Protein AF-A0AA96LQ61-F1 (afdb_monomer_lite)

Organism: NCBI:txid2918901

Secondary structure (DSSP, 8-state):
-EE-TTT--EE-TT-SB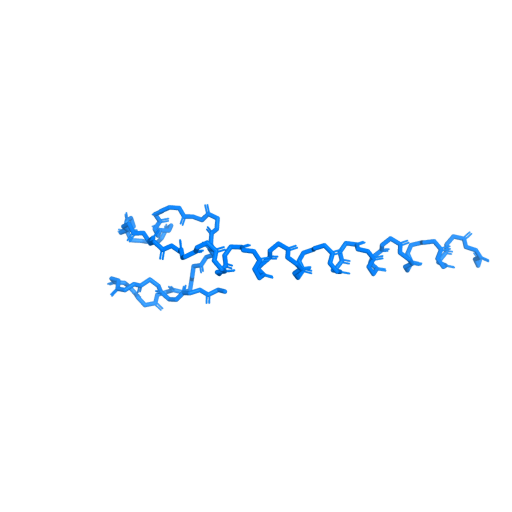-TTT--B----HHHHHHHHHHHHHHHHHHHHHHHHHTT-

Foldseek 3Di:
DDADPPPRDDDDQVDQADPVPRHGDDDDPVSVVVVVVVVVVVVVVVVVVVVVVVVD

Radius of gyration: 16.11 Å; chains: 1; bounding box: 34×15×41 Å

Sequence (56 aa):
MKNCPSCSKRTEPHFQNCPYCGAKITFTVAEKFDQMAELVEQALKQELESRRRMKH

Structure (mmCIF, N/CA/C/O backbone):
data_AF-A0AA96LQ61-F1
#
_entry.id   AF-A0AA96LQ61-F1
#
loop_
_atom_site.group_PDB
_atom_site.id
_atom_site.type_symbol
_atom_site.label_atom_id
_atom_site.label_alt_id
_atom_site.label_comp_id
_atom_site.label_asym_id
_atom_site.label_entity_id
_atom_site.label_seq_id
_atom_site.pdbx_PDB_ins_code
_atom_site.Cartn_x
_atom_site.Cartn_y
_atom_site.Cartn_z
_atom_site.occupancy
_atom_site.B_iso_or_equiv
_atom_site.auth_seq_id
_atom_site.auth_comp_id
_atom_site.auth_asym_id
_atom_site.auth_atom_id
_atom_site.pdbx_PDB_model_num
ATOM 1 N N . MET A 1 1 ? 0.662 3.901 0.105 1.00 70.50 1 MET A N 1
ATOM 2 C CA . MET A 1 1 ? 1.018 4.160 1.529 1.00 70.50 1 MET A CA 1
ATOM 3 C C . MET A 1 1 ? -0.237 4.472 2.347 1.00 70.50 1 MET A C 1
ATOM 5 O O . MET A 1 1 ? -1.108 5.160 1.834 1.00 70.50 1 MET A O 1
ATOM 9 N N . LYS A 1 2 ? -0.353 3.956 3.584 1.00 80.75 2 LYS A N 1
ATOM 10 C CA . LYS A 1 2 ? -1.576 4.026 4.422 1.00 80.75 2 LYS A CA 1
ATOM 11 C C . LYS A 1 2 ? -1.255 4.478 5.846 1.00 80.75 2 LYS A C 1
ATOM 13 O O . LYS A 1 2 ? -0.202 4.129 6.381 1.00 80.75 2 LYS A O 1
ATOM 18 N N . ASN A 1 3 ? -2.151 5.232 6.479 1.00 87.88 3 ASN A N 1
ATOM 19 C CA . ASN A 1 3 ? -2.023 5.592 7.891 1.00 87.88 3 ASN A CA 1
ATOM 20 C C . ASN A 1 3 ? -2.471 4.436 8.792 1.00 87.88 3 ASN A C 1
ATOM 22 O O . ASN A 1 3 ? -3.524 3.836 8.575 1.00 87.88 3 ASN A O 1
ATOM 26 N N . CYS A 1 4 ? -1.681 4.139 9.823 1.00 89.06 4 CYS A N 1
ATOM 27 C CA . CYS A 1 4 ? -2.068 3.177 10.843 1.00 89.06 4 CYS A CA 1
ATOM 28 C C . CYS A 1 4 ? -3.319 3.687 11.582 1.00 89.06 4 CYS A C 1
ATOM 30 O O . CYS A 1 4 ? -3.275 4.795 12.116 1.00 89.06 4 CYS A O 1
ATOM 32 N N . PRO A 1 5 ? -4.398 2.894 11.693 1.00 87.12 5 PRO A N 1
ATOM 33 C CA . PRO A 1 5 ?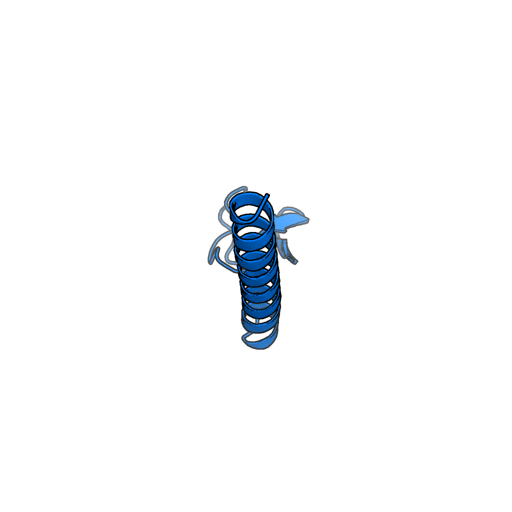 -5.627 3.337 12.353 1.00 87.12 5 PRO A CA 1
ATOM 34 C C . PRO A 1 5 ? -5.455 3.579 13.862 1.00 87.12 5 PRO A C 1
ATOM 36 O O . PRO A 1 5 ? -6.239 4.312 14.449 1.00 87.12 5 PRO A O 1
ATOM 39 N N . SER A 1 6 ? -4.434 2.991 14.499 1.00 90.75 6 SER A N 1
ATOM 40 C CA . SER A 1 6 ? -4.219 3.120 15.949 1.00 90.75 6 SER A CA 1
ATOM 41 C C . SER A 1 6 ? -3.306 4.275 16.356 1.00 90.75 6 SER A C 1
ATOM 43 O O . SER A 1 6 ? -3.438 4.784 17.460 1.00 90.75 6 SER A O 1
ATOM 45 N N . CYS A 1 7 ? -2.345 4.671 15.517 1.00 92.56 7 CYS A N 1
ATOM 46 C CA . CYS A 1 7 ? -1.370 5.717 15.873 1.00 92.56 7 CYS A CA 1
ATOM 47 C C . CYS A 1 7 ? -1.236 6.825 14.825 1.00 92.56 7 CYS A C 1
ATOM 49 O O . CYS A 1 7 ? -0.396 7.710 14.972 1.00 92.56 7 CYS A O 1
ATOM 51 N N . SER A 1 8 ? -2.007 6.747 13.738 1.00 90.25 8 SER A N 1
ATOM 52 C CA . SER A 1 8 ? -2.037 7.692 12.616 1.00 90.25 8 SER A CA 1
ATOM 53 C C . SER A 1 8 ? -0.715 7.888 11.865 1.00 90.25 8 SER A C 1
ATOM 55 O O . SER A 1 8 ? -0.669 8.633 10.884 1.00 90.25 8 SER A O 1
ATOM 57 N N . LYS A 1 9 ? 0.361 7.191 12.246 1.00 89.38 9 LYS A N 1
ATOM 58 C CA . LYS A 1 9 ? 1.642 7.231 11.533 1.00 89.38 9 LYS A CA 1
ATOM 59 C C . LYS A 1 9 ? 1.528 6.549 10.171 1.00 89.38 9 LYS A C 1
ATOM 61 O O . LYS A 1 9 ? 0.773 5.590 10.004 1.00 89.38 9 LYS A O 1
ATOM 66 N N . ARG A 1 10 ? 2.272 7.062 9.188 1.00 88.06 10 ARG A N 1
ATOM 67 C CA . ARG A 1 10 ? 2.333 6.479 7.842 1.00 88.06 10 ARG A CA 1
ATOM 68 C C . ARG A 1 10 ? 3.062 5.146 7.884 1.00 88.06 10 ARG A C 1
ATOM 70 O O . ARG A 1 10 ? 4.106 5.025 8.512 1.00 88.06 10 ARG A O 1
ATOM 77 N N . THR A 1 11 ? 2.497 4.172 7.192 1.00 86.88 11 THR A N 1
ATOM 78 C CA . THR A 1 11 ? 3.011 2.809 7.111 1.00 86.88 11 THR A CA 1
ATOM 79 C C . THR A 1 11 ? 2.952 2.302 5.686 1.00 86.88 11 THR A C 1
ATOM 81 O O . THR A 1 11 ? 2.075 2.677 4.895 1.00 86.88 11 THR A O 1
ATOM 84 N N . GLU A 1 12 ? 3.912 1.449 5.365 1.00 83.12 12 GLU A N 1
ATOM 85 C CA . GLU A 1 12 ? 4.001 0.832 4.056 1.00 83.12 12 GLU A CA 1
ATOM 86 C C . GLU A 1 12 ? 3.232 -0.499 3.979 1.00 83.12 12 GLU A C 1
ATOM 88 O O . GLU A 1 12 ? 3.168 -1.227 4.971 1.00 83.12 12 GLU A O 1
ATOM 93 N N . PRO A 1 13 ? 2.698 -0.861 2.798 1.00 80.81 13 PRO A N 1
ATOM 94 C CA . PRO A 1 13 ? 1.946 -2.089 2.528 1.00 80.81 13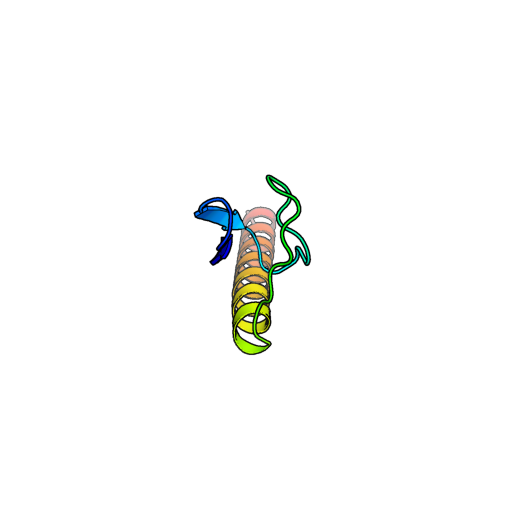 PRO A CA 1
ATOM 95 C C . PRO A 1 13 ? 2.679 -3.398 2.769 1.00 80.81 13 PRO A C 1
ATOM 97 O O . PRO A 1 13 ? 2.036 -4.453 2.806 1.00 80.81 13 PRO A O 1
ATOM 100 N N . HIS A 1 14 ? 4.005 -3.357 2.892 1.00 80.56 14 HIS A N 1
ATOM 101 C CA . HIS A 1 14 ? 4.811 -4.535 3.185 1.00 80.56 14 HIS A CA 1
ATOM 102 C C . HIS A 1 14 ? 4.747 -4.933 4.669 1.00 80.56 14 HIS A C 1
ATOM 104 O O . HIS A 1 14 ? 4.986 -6.093 4.998 1.00 80.56 14 HIS A O 1
ATOM 110 N N . PHE A 1 15 ? 4.347 -4.021 5.561 1.00 84.38 15 PHE A N 1
ATOM 111 C CA . PHE A 1 15 ? 4.199 -4.311 6.983 1.00 84.38 15 PHE A CA 1
ATOM 112 C C . PHE A 1 15 ? 2.820 -4.902 7.308 1.00 84.38 15 PHE A C 1
ATOM 114 O O . PHE A 1 15 ? 1.787 -4.292 7.038 1.00 84.38 15 PHE A O 1
ATOM 121 N N . GLN A 1 16 ? 2.793 -6.072 7.956 1.00 85.12 16 GLN A N 1
ATOM 122 C CA . GLN A 1 16 ? 1.568 -6.629 8.559 1.00 85.12 16 GLN A CA 1
ATOM 123 C C . GLN A 1 16 ? 1.207 -5.959 9.892 1.00 85.12 16 GLN A C 1
ATOM 125 O O . GLN A 1 16 ? 0.044 -5.952 10.299 1.00 85.12 16 GLN A O 1
ATOM 130 N N . ASN A 1 17 ? 2.199 -5.382 10.569 1.00 90.06 17 ASN A N 1
ATOM 131 C CA . ASN A 1 17 ? 2.052 -4.699 11.844 1.00 90.06 17 ASN A CA 1
ATOM 132 C C . ASN A 1 17 ? 2.700 -3.323 11.754 1.00 90.06 17 ASN A C 1
ATOM 134 O O . ASN A 1 17 ? 3.780 -3.173 11.192 1.00 90.06 17 ASN A O 1
ATOM 138 N N . CYS A 1 18 ? 2.055 -2.321 12.339 1.00 90.50 18 CYS A N 1
ATOM 139 C CA . CYS A 1 18 ? 2.610 -0.988 12.453 1.00 90.50 18 CYS A CA 1
ATOM 140 C C . CYS A 1 18 ? 3.967 -1.051 13.173 1.00 90.50 18 CYS A C 1
ATOM 142 O O . CYS A 1 18 ? 3.987 -1.452 14.339 1.00 90.50 18 CYS A O 1
ATOM 144 N N . PRO A 1 19 ? 5.075 -0.594 12.564 1.00 89.56 19 PRO A N 1
ATOM 145 C CA . PRO A 1 19 ? 6.385 -0.612 13.216 1.00 89.56 19 PRO A CA 1
ATOM 146 C C . PRO A 1 19 ? 6.468 0.352 14.410 1.00 89.56 19 PRO A C 1
ATOM 148 O O . PRO A 1 19 ? 7.398 0.274 15.202 1.00 89.56 19 PRO A O 1
ATOM 151 N N . TYR A 1 20 ? 5.498 1.259 14.557 1.00 91.06 20 TYR A N 1
ATOM 152 C CA . TYR A 1 20 ? 5.498 2.266 15.617 1.00 91.06 20 TYR A CA 1
ATOM 153 C C . TYR A 1 20 ? 4.659 1.893 16.838 1.00 91.06 20 TYR A C 1
ATOM 155 O O . TYR A 1 20 ? 4.991 2.300 17.945 1.00 91.06 20 TYR A O 1
ATOM 163 N N . CYS A 1 21 ? 3.543 1.185 16.647 1.00 92.38 21 CYS A N 1
ATOM 164 C CA . CYS A 1 21 ? 2.616 0.862 17.738 1.00 92.38 21 CYS A CA 1
ATOM 165 C C . CYS A 1 21 ? 2.245 -0.623 17.8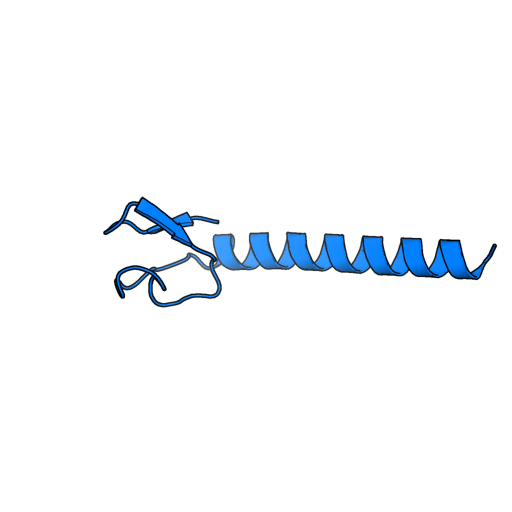26 1.00 92.38 21 CYS A C 1
ATOM 167 O O . CYS A 1 21 ? 1.492 -1.005 18.713 1.00 92.38 21 CYS A O 1
ATOM 169 N N . GLY A 1 22 ? 2.714 -1.460 16.897 1.00 90.75 22 GLY A N 1
ATOM 170 C CA . GLY A 1 22 ? 2.443 -2.900 16.873 1.00 90.75 22 GLY A CA 1
ATOM 171 C C . GLY A 1 22 ? 1.056 -3.303 16.356 1.00 90.75 22 GLY A C 1
ATOM 172 O O . GLY A 1 22 ? 0.825 -4.487 16.104 1.00 90.75 22 GLY A O 1
ATOM 173 N N . ALA A 1 23 ? 0.142 -2.349 16.139 1.00 91.31 23 ALA A N 1
ATOM 174 C CA . ALA A 1 23 ? -1.209 -2.634 15.655 1.00 91.31 23 ALA A CA 1
ATOM 175 C C . ALA A 1 23 ? -1.195 -3.350 14.297 1.00 91.31 23 ALA A C 1
ATOM 177 O O . ALA A 1 23 ? -0.411 -3.002 13.414 1.00 91.31 23 ALA A O 1
ATOM 178 N N . LYS A 1 24 ? -2.086 -4.328 14.110 1.00 89.38 24 LYS A N 1
ATOM 179 C CA . LYS A 1 24 ? -2.232 -5.040 12.834 1.00 89.38 24 LYS A CA 1
ATOM 180 C C . LYS A 1 24 ? -2.742 -4.080 11.760 1.00 89.38 24 LYS A C 1
ATOM 182 O O . LYS A 1 24 ? -3.725 -3.374 11.978 1.00 89.38 24 LYS A O 1
ATOM 187 N N . ILE A 1 25 ? -2.087 -4.067 10.604 1.00 87.81 25 ILE A N 1
ATOM 188 C CA . ILE A 1 25 ? -2.486 -3.250 9.459 1.00 87.81 25 ILE A CA 1
ATOM 189 C C . ILE A 1 25 ? -2.805 -4.177 8.298 1.00 87.81 25 ILE A C 1
ATOM 191 O O . ILE A 1 25 ? -1.987 -4.985 7.865 1.00 87.81 25 ILE A O 1
ATOM 195 N N . THR A 1 26 ? -4.021 -4.047 7.788 1.00 85.00 26 THR A N 1
ATOM 196 C CA . THR A 1 26 ? -4.470 -4.744 6.592 1.00 85.00 26 THR A CA 1
ATOM 197 C C . THR A 1 26 ? -4.390 -3.811 5.396 1.00 85.00 26 THR A C 1
ATOM 199 O O . THR A 1 26 ? -4.916 -2.694 5.405 1.00 85.00 26 THR A O 1
ATOM 202 N N . PHE A 1 27 ? -3.726 -4.296 4.356 1.00 85.62 27 PHE A N 1
ATOM 203 C CA . PHE A 1 27 ? -3.702 -3.695 3.032 1.00 85.62 27 PHE A CA 1
ATOM 204 C C . PHE A 1 27 ? -4.480 -4.608 2.100 1.00 85.62 27 PHE A C 1
ATOM 206 O O . PHE A 1 27 ? -4.323 -5.831 2.155 1.00 85.62 27 PHE A O 1
ATOM 213 N N . THR A 1 28 ? -5.327 -4.016 1.273 1.00 88.75 28 THR A N 1
ATOM 214 C CA . THR A 1 28 ? -6.033 -4.723 0.215 1.00 88.75 28 THR A CA 1
ATOM 215 C C . THR A 1 28 ? -5.043 -5.221 -0.832 1.00 88.75 28 THR A C 1
ATOM 217 O O . THR A 1 28 ? -3.909 -4.750 -0.947 1.00 88.75 28 THR A O 1
ATOM 220 N N . VAL A 1 29 ? -5.485 -6.208 -1.604 1.00 88.69 29 VAL A N 1
ATOM 221 C CA . VAL A 1 29 ? -4.702 -6.760 -2.709 1.00 88.69 29 VAL A CA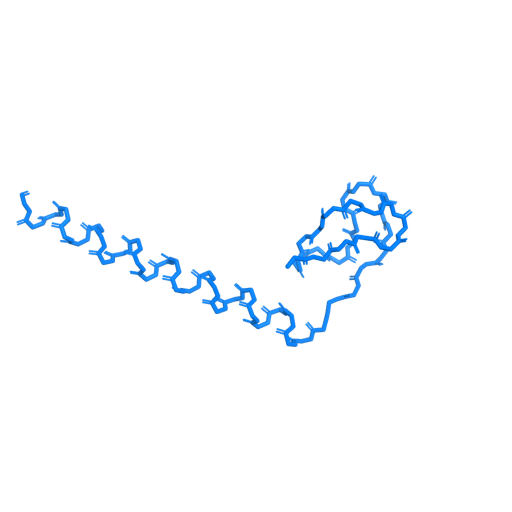 1
ATOM 222 C C . VAL A 1 29 ? -4.403 -5.672 -3.749 1.00 88.69 29 VAL A C 1
ATOM 224 O O . VAL A 1 29 ? -3.261 -5.561 -4.184 1.00 88.69 29 VAL A O 1
ATOM 227 N N . ALA A 1 30 ? -5.383 -4.813 -4.055 1.00 89.00 30 ALA A N 1
ATOM 228 C CA . ALA A 1 30 ? -5.215 -3.663 -4.944 1.00 89.00 30 ALA A CA 1
ATOM 229 C C . ALA A 1 30 ? -4.097 -2.718 -4.464 1.00 89.00 30 ALA A C 1
ATOM 231 O O . ALA A 1 30 ? -3.143 -2.491 -5.198 1.00 89.00 30 ALA A O 1
ATOM 232 N N . GLU A 1 31 ? -4.126 -2.292 -3.193 1.00 87.12 31 GLU A N 1
ATOM 233 C CA . GLU A 1 31 ? -3.098 -1.398 -2.625 1.00 87.12 31 GLU A CA 1
ATOM 234 C C . GLU A 1 31 ? -1.676 -1.984 -2.704 1.00 87.12 31 GLU A C 1
ATOM 236 O O . GLU A 1 31 ? -0.698 -1.246 -2.827 1.00 87.12 31 GLU A O 1
ATOM 241 N N . LYS A 1 32 ? -1.537 -3.312 -2.600 1.00 86.56 32 LYS A N 1
ATOM 242 C CA . LYS A 1 32 ? -0.238 -3.984 -2.742 1.00 86.56 32 LYS A CA 1
ATOM 243 C C . LYS A 1 32 ? 0.230 -4.008 -4.197 1.00 86.56 32 LYS A C 1
ATOM 245 O O . LYS A 1 32 ? 1.419 -3.813 -4.440 1.00 86.56 32 LYS A O 1
ATOM 250 N N . PHE A 1 33 ? -0.681 -4.239 -5.142 1.00 91.44 33 PHE A N 1
ATOM 251 C CA . PHE A 1 33 ? -0.368 -4.213 -6.570 1.00 91.44 33 PHE A CA 1
ATOM 252 C C . PHE A 1 33 ? 0.023 -2.814 -7.045 1.00 91.44 33 PHE A C 1
ATOM 254 O O . PHE A 1 33 ? 1.019 -2.698 -7.754 1.00 91.44 33 PHE A O 1
ATOM 261 N N . ASP A 1 34 ? -0.671 -1.770 -6.590 1.00 89.44 34 ASP A N 1
ATOM 262 C CA . ASP A 1 34 ? -0.340 -0.382 -6.935 1.00 89.44 34 ASP A CA 1
ATOM 263 C C . ASP A 1 34 ? 1.095 -0.026 -6.518 1.00 89.44 34 ASP A C 1
ATOM 265 O O . ASP A 1 34 ? 1.860 0.537 -7.300 1.00 89.44 34 ASP A O 1
ATOM 269 N N . GLN A 1 35 ? 1.508 -0.427 -5.309 1.00 87.81 35 GLN A N 1
ATOM 270 C CA . GLN A 1 35 ? 2.883 -0.203 -4.855 1.00 87.81 35 GLN A CA 1
ATOM 271 C C . GLN A 1 35 ? 3.909 -0.996 -5.674 1.00 87.81 35 GLN A C 1
ATOM 273 O O . GLN A 1 35 ? 4.991 -0.491 -5.964 1.00 87.81 35 GLN A O 1
ATOM 278 N N . MET A 1 36 ? 3.596 -2.236 -6.053 1.00 90.56 36 MET A N 1
ATOM 279 C CA . MET A 1 36 ? 4.499 -3.021 -6.897 1.00 90.56 36 MET A CA 1
ATOM 280 C C . MET A 1 36 ? 4.642 -2.413 -8.292 1.00 90.56 36 MET A C 1
ATOM 282 O O . MET A 1 36 ? 5.754 -2.369 -8.812 1.00 90.56 36 MET A O 1
ATOM 286 N N . ALA A 1 37 ? 3.556 -1.900 -8.874 1.00 94.50 37 ALA A N 1
ATOM 287 C CA . ALA A 1 37 ? 3.597 -1.212 -10.159 1.00 94.50 37 ALA A CA 1
ATOM 288 C C . ALA A 1 37 ? 4.528 0.011 -10.107 1.00 94.50 37 ALA A C 1
ATOM 290 O O . ALA A 1 37 ? 5.423 0.132 -10.943 1.00 94.50 37 ALA A O 1
ATOM 291 N N . GLU A 1 38 ? 4.399 0.850 -9.074 1.00 92.56 38 GLU A N 1
ATOM 292 C CA . GLU A 1 38 ? 5.268 2.018 -8.882 1.00 92.56 38 GLU A CA 1
ATOM 293 C C . GLU A 1 38 ? 6.752 1.626 -8.761 1.00 92.56 38 GLU A C 1
ATOM 295 O O . GLU A 1 38 ? 7.613 2.226 -9.411 1.00 92.56 38 GLU A O 1
ATOM 300 N N . LEU A 1 39 ? 7.069 0.588 -7.979 1.00 92.88 39 LEU A N 1
ATOM 301 C CA . LEU A 1 39 ? 8.447 0.112 -7.810 1.00 92.88 39 LEU A CA 1
ATOM 302 C C . LEU A 1 39 ? 9.043 -0.421 -9.121 1.00 92.88 39 LEU A C 1
ATOM 304 O O . LEU A 1 39 ? 10.207 -0.152 -9.422 1.00 92.88 39 LEU A O 1
ATOM 308 N N . VAL A 1 40 ? 8.254 -1.148 -9.917 1.00 96.38 40 VAL A N 1
ATOM 309 C CA . VAL A 1 40 ? 8.687 -1.664 -11.224 1.00 96.38 40 VAL A CA 1
ATOM 310 C C . VAL A 1 40 ? 8.970 -0.519 -12.195 1.00 96.38 40 VAL A C 1
ATOM 312 O O . VAL A 1 40 ? 10.000 -0.528 -12.871 1.00 96.38 40 VAL A O 1
ATOM 315 N N . GLU A 1 41 ? 8.106 0.496 -12.243 1.00 96.62 41 GLU A N 1
ATOM 316 C CA . GLU A 1 41 ? 8.323 1.676 -13.083 1.00 96.62 41 GLU A CA 1
ATOM 317 C C . GLU A 1 41 ? 9.588 2.447 -12.689 1.00 96.62 41 GLU A C 1
ATOM 319 O O . GLU A 1 41 ? 10.353 2.877 -13.559 1.00 96.62 41 GLU A O 1
ATOM 324 N N . GLN A 1 42 ? 9.830 2.618 -11.387 1.00 96.06 42 GLN A N 1
ATOM 325 C CA . GLN A 1 42 ? 11.035 3.274 -10.881 1.00 96.06 42 GLN A CA 1
ATOM 326 C C . GLN A 1 42 ? 12.296 2.482 -11.236 1.00 96.06 42 GLN A C 1
ATOM 328 O O . GLN A 1 42 ? 13.251 3.063 -11.756 1.00 96.06 42 GLN A O 1
ATOM 333 N N . ALA A 1 43 ? 12.286 1.163 -11.024 1.00 96.94 43 ALA A N 1
ATOM 334 C CA . ALA A 1 43 ? 13.407 0.292 -11.367 1.00 96.94 43 ALA A CA 1
ATOM 335 C C . ALA A 1 43 ? 13.714 0.328 -12.873 1.00 96.94 43 ALA A C 1
ATOM 337 O O . ALA A 1 43 ? 14.874 0.437 -13.274 1.00 96.94 43 ALA A O 1
ATOM 338 N N . LEU A 1 44 ? 12.680 0.320 -13.720 1.00 97.19 44 LEU A N 1
ATOM 339 C CA . LEU A 1 44 ? 12.847 0.420 -15.168 1.00 97.19 44 LEU A CA 1
ATOM 340 C C . LEU A 1 44 ? 13.461 1.763 -15.582 1.00 97.19 44 LEU A C 1
ATOM 342 O O . LEU A 1 44 ? 14.371 1.792 -16.412 1.00 97.19 44 LEU A O 1
ATOM 346 N N . LYS A 1 45 ? 12.996 2.879 -15.005 1.00 96.69 45 LYS A N 1
ATOM 347 C CA . LYS A 1 45 ? 13.578 4.206 -15.271 1.00 96.69 45 LYS A CA 1
ATOM 348 C C . LYS A 1 45 ? 15.053 4.251 -14.878 1.00 96.69 45 LYS A C 1
ATOM 350 O O . LYS A 1 45 ? 15.870 4.662 -15.700 1.00 96.69 45 LYS A O 1
ATOM 355 N N . GLN A 1 46 ? 15.398 3.758 -13.688 1.00 96.25 46 GLN A N 1
ATOM 356 C CA . GLN A 1 46 ? 16.785 3.706 -13.214 1.00 96.25 46 GLN A CA 1
ATOM 357 C C . GLN A 1 46 ? 17.687 2.886 -14.145 1.00 96.25 46 GLN A C 1
ATOM 359 O O . GLN A 1 46 ? 18.790 3.322 -14.478 1.00 96.25 46 GLN A O 1
ATOM 364 N N . GLU A 1 47 ? 17.218 1.730 -14.616 1.00 96.81 47 GLU A N 1
ATOM 365 C CA . GLU A 1 47 ? 17.957 0.887 -15.561 1.00 96.81 47 GLU A CA 1
ATOM 366 C C . GLU A 1 47 ? 18.175 1.602 -16.907 1.00 96.81 47 GLU A C 1
ATOM 368 O O . GLU A 1 47 ? 19.284 1.620 -17.448 1.00 96.81 47 GLU A O 1
ATOM 373 N N . LEU A 1 48 ? 17.143 2.260 -17.444 1.00 96.12 48 LEU A N 1
ATOM 374 C CA . LEU A 1 48 ? 17.250 3.024 -18.690 1.00 96.12 48 LEU A CA 1
ATOM 375 C C . LEU A 1 48 ? 18.210 4.214 -18.561 1.00 96.12 48 LEU A C 1
ATOM 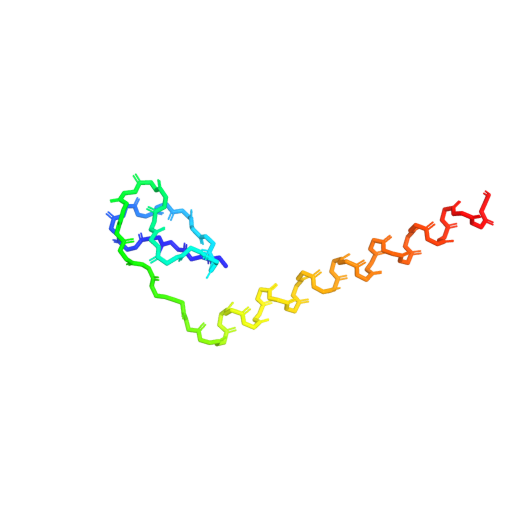377 O O . LEU A 1 48 ? 18.998 4.466 -19.474 1.00 96.12 48 LEU A O 1
ATOM 381 N N . GLU A 1 49 ? 18.170 4.940 -17.445 1.00 95.88 49 GLU A N 1
ATOM 382 C CA . GLU A 1 49 ? 19.103 6.033 -17.163 1.00 95.88 49 GLU A CA 1
ATOM 383 C C . GLU A 1 49 ? 20.539 5.532 -17.013 1.00 95.88 49 GLU A C 1
ATOM 385 O O . GLU A 1 49 ? 21.457 6.129 -17.576 1.00 95.88 49 GLU A O 1
ATOM 390 N N . SER A 1 50 ? 20.738 4.404 -16.331 1.00 95.50 50 SER A N 1
ATOM 391 C CA . SER A 1 50 ? 22.055 3.777 -16.173 1.00 95.50 50 SER A CA 1
ATOM 392 C C . SER A 1 50 ? 22.640 3.377 -17.529 1.00 95.50 50 SER A C 1
ATOM 394 O O . SER A 1 50 ? 23.787 3.703 -17.839 1.00 95.50 50 SER A O 1
ATOM 396 N N . ARG A 1 51 ? 21.822 2.782 -18.408 1.00 93.88 51 ARG A N 1
ATOM 397 C CA . ARG A 1 51 ? 22.207 2.476 -19.797 1.00 93.88 51 ARG A CA 1
ATOM 398 C C . ARG A 1 51 ? 22.519 3.720 -20.624 1.00 93.88 51 ARG A C 1
ATOM 400 O O . ARG A 1 51 ? 23.387 3.657 -21.489 1.00 93.88 51 ARG A O 1
ATOM 407 N N . ARG A 1 52 ? 21.818 4.836 -20.400 1.00 93.56 52 ARG A N 1
ATOM 408 C CA . ARG A 1 52 ? 22.112 6.115 -21.072 1.00 93.56 52 ARG A CA 1
ATOM 409 C C . ARG A 1 52 ? 23.454 6.687 -20.619 1.00 93.56 52 ARG A C 1
ATOM 411 O O . ARG A 1 52 ? 24.209 7.140 -21.468 1.00 93.56 52 ARG A O 1
ATOM 418 N N . ARG A 1 53 ? 23.762 6.623 -19.319 1.00 90.94 53 ARG A N 1
ATOM 419 C CA . ARG A 1 53 ? 25.035 7.103 -18.751 1.00 90.94 53 ARG A CA 1
ATOM 420 C C . ARG A 1 53 ? 26.237 6.277 -19.214 1.00 90.94 53 ARG A C 1
ATOM 422 O O . ARG A 1 53 ? 27.281 6.855 -19.449 1.00 90.94 53 ARG A O 1
ATOM 429 N N . MET A 1 54 ? 26.085 4.963 -19.402 1.00 79.25 54 MET A N 1
ATOM 430 C CA . MET A 1 54 ? 27.161 4.103 -19.931 1.00 79.25 54 MET A CA 1
ATOM 431 C C . MET A 1 54 ? 27.443 4.285 -21.431 1.00 79.25 54 MET A C 1
ATOM 433 O O . MET A 1 54 ? 28.431 3.761 -21.932 1.00 79.25 54 MET A O 1
ATOM 437 N N . LYS A 1 55 ? 26.564 4.972 -22.170 1.00 76.12 55 LYS A N 1
ATOM 438 C CA . LYS A 1 55 ? 26.742 5.255 -23.603 1.00 76.12 55 LYS A CA 1
ATOM 439 C C . LYS A 1 55 ? 27.404 6.614 -23.876 1.00 76.12 55 LYS A C 1
ATOM 441 O O . LYS A 1 55 ? 27.512 6.972 -25.047 1.00 76.12 55 LYS A O 1
ATOM 446 N N . HIS A 1 56 ? 27.776 7.361 -22.835 1.00 58.12 56 HIS A N 1
ATOM 447 C CA . HIS A 1 56 ? 28.397 8.684 -22.922 1.00 58.12 56 HIS A CA 1
ATOM 448 C C . HIS A 1 56 ? 29.840 8.645 -22.423 1.00 58.12 56 HIS A C 1
ATOM 450 O O . HIS A 1 56 ? 30.112 7.841 -21.504 1.00 58.12 56 HIS A O 1
#

pLDDT: mean 88.97, std 6.88, range [58.12, 97.19]